Protein AF-A0A6A5S241-F1 (afdb_monomer_lite)

pLDDT: mean 87.01, std 10.31, range [45.12, 97.5]

Foldseek 3Di:
DPDDDLQDDDPVVVVVDPDHDDDDDDPDPVVLVVCQVDFDADPNDTDHHDDDDDFDQQDQEQFQRHGSDYVVPDPDAGAAPPPGDRDHVVPDDDPPDP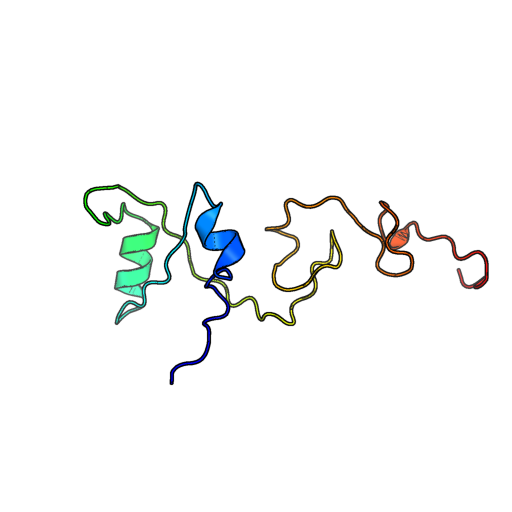DD

Radius of gyration: 18.89 Å; chains: 1; bounding box: 50×27×47 Å

Structure (mmCIF, N/CA/C/O backbone):
data_AF-A0A6A5S241-F1
#
_entry.id   AF-A0A6A5S241-F1
#
loop_
_atom_site.group_PDB
_atom_site.id
_atom_site.type_symbol
_atom_site.label_atom_id
_atom_site.label_alt_id
_atom_site.label_comp_id
_atom_site.label_asym_id
_atom_site.label_entity_id
_atom_site.label_seq_id
_atom_site.pdbx_PDB_ins_code
_atom_site.Cartn_x
_atom_site.Cartn_y
_atom_site.Cartn_z
_atom_site.occupancy
_atom_site.B_iso_or_equiv
_atom_site.auth_seq_id
_atom_site.auth_comp_id
_atom_site.auth_asym_id
_atom_site.auth_atom_id
_atom_site.pdbx_PDB_model_num
ATOM 1 N N . ILE A 1 1 ? -21.142 10.922 -6.334 1.00 45.12 1 ILE A N 1
ATOM 2 C CA . ILE A 1 1 ? -20.452 9.612 -6.407 1.00 45.12 1 ILE A CA 1
ATOM 3 C C . ILE A 1 1 ? -19.084 9.803 -5.775 1.00 45.12 1 ILE A C 1
ATOM 5 O O . ILE A 1 1 ? -18.336 10.646 -6.253 1.00 45.12 1 ILE A O 1
ATOM 9 N N . VAL A 1 2 ? -18.792 9.120 -4.667 1.00 51.47 2 VAL A N 1
ATOM 10 C CA . VAL A 1 2 ? -17.422 9.063 -4.135 1.00 51.47 2 VAL A CA 1
ATOM 11 C C . VAL A 1 2 ? -16.602 8.309 -5.184 1.00 51.47 2 VAL A C 1
ATOM 13 O O . VAL A 1 2 ? -17.008 7.223 -5.588 1.00 51.47 2 VAL A O 1
ATOM 16 N N . GLY A 1 3 ? -15.547 8.927 -5.720 1.00 65.75 3 GLY A N 1
ATOM 17 C CA . GLY A 1 3 ? -14.730 8.328 -6.780 1.00 65.75 3 GLY A CA 1
ATOM 18 C C . GLY A 1 3 ? -14.116 6.986 -6.367 1.00 65.75 3 GLY A C 1
ATOM 19 O O . GLY A 1 3 ? -14.163 6.607 -5.198 1.00 65.75 3 GLY A O 1
ATOM 20 N N . ASN A 1 4 ? -13.516 6.270 -7.323 1.00 69.88 4 ASN A N 1
ATOM 21 C CA . ASN A 1 4 ? -12.811 5.021 -7.030 1.00 69.88 4 ASN A CA 1
ATOM 22 C C . ASN A 1 4 ? -11.688 5.284 -6.013 1.00 69.88 4 ASN A C 1
ATOM 24 O O . ASN A 1 4 ? -10.762 6.039 -6.326 1.00 69.88 4 ASN A O 1
ATOM 28 N N . PRO A 1 5 ? -11.748 4.697 -4.804 1.00 76.69 5 PRO A N 1
ATOM 29 C CA . PRO A 1 5 ? -10.716 4.922 -3.808 1.00 76.69 5 PRO A CA 1
ATOM 30 C C . PRO A 1 5 ? -9.375 4.380 -4.307 1.00 76.69 5 PRO A C 1
ATOM 32 O O . PRO A 1 5 ? -9.320 3.276 -4.840 1.00 76.69 5 PRO A O 1
ATOM 35 N N . PHE A 1 6 ? -8.283 5.122 -4.105 1.00 75.31 6 PHE A N 1
ATOM 36 C CA . PHE A 1 6 ? -6.952 4.737 -4.606 1.00 75.31 6 PHE A CA 1
ATOM 37 C C . PHE A 1 6 ? -6.443 3.399 -4.043 1.00 75.31 6 PHE A C 1
ATOM 39 O O . PHE A 1 6 ? -5.585 2.756 -4.638 1.00 75.31 6 PHE A O 1
ATOM 46 N N . TRP A 1 7 ? -6.973 2.986 -2.893 1.00 76.50 7 TRP A N 1
ATOM 47 C CA . TRP A 1 7 ? -6.661 1.727 -2.223 1.00 76.50 7 TRP A CA 1
ATOM 48 C C . TRP A 1 7 ? -7.483 0.539 -2.741 1.00 76.50 7 TRP A C 1
ATOM 50 O O . TRP A 1 7 ? -7.181 -0.604 -2.402 1.00 76.50 7 TRP A O 1
ATOM 60 N N . LEU A 1 8 ? -8.523 0.779 -3.547 1.00 80.00 8 LEU A N 1
ATOM 61 C CA . LEU A 1 8 ? -9.376 -0.273 -4.083 1.00 80.00 8 LEU A CA 1
ATOM 62 C C . LEU A 1 8 ? -8.820 -0.764 -5.426 1.00 80.00 8 LEU A C 1
ATOM 64 O O . LEU A 1 8 ? -8.708 -0.008 -6.390 1.00 80.00 8 LEU A O 1
ATOM 68 N N . THR A 1 9 ? -8.501 -2.055 -5.510 1.00 80.19 9 THR A N 1
ATOM 69 C CA . THR A 1 9 ? -8.078 -2.701 -6.762 1.00 80.19 9 THR A CA 1
ATOM 70 C C . THR A 1 9 ? -9.199 -2.668 -7.802 1.00 80.19 9 THR A C 1
ATOM 72 O O . THR A 1 9 ? -10.372 -2.671 -7.438 1.00 80.19 9 THR A O 1
ATOM 75 N N . ASN A 1 10 ? -8.871 -2.633 -9.099 1.00 83.69 10 ASN A N 1
ATOM 76 C CA . ASN A 1 10 ? -9.879 -2.652 -10.168 1.00 83.69 10 ASN A CA 1
ATOM 77 C C . ASN A 1 10 ? -10.668 -3.980 -10.198 1.00 83.69 10 ASN A C 1
ATOM 79 O O . ASN A 1 10 ? -10.258 -4.976 -9.603 1.00 83.69 10 ASN A O 1
ATOM 83 N N . GLU A 1 11 ? -11.819 -3.997 -10.873 1.00 87.19 11 GLU A N 1
ATOM 84 C CA . GLU A 1 11 ? -12.730 -5.148 -10.841 1.00 87.19 11 GLU A CA 1
ATOM 85 C C . GLU A 1 11 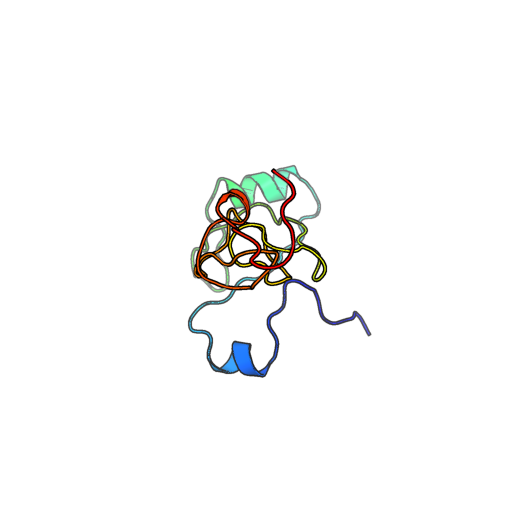? -12.106 -6.443 -11.371 1.00 87.19 11 GLU A C 1
ATOM 87 O O . GLU A 1 11 ? -12.243 -7.487 -10.735 1.00 87.19 11 GLU A O 1
ATOM 92 N N . GLU A 1 12 ? -11.384 -6.373 -12.488 1.00 88.12 12 GLU A N 1
ATOM 93 C CA . GLU A 1 12 ? -10.724 -7.533 -13.092 1.00 88.12 12 GLU A CA 1
ATOM 94 C C . GLU A 1 12 ? -9.741 -8.190 -12.120 1.00 88.12 12 GLU A C 1
ATOM 96 O O . GLU A 1 12 ? -9.797 -9.402 -11.901 1.00 88.12 12 GLU A O 1
ATOM 101 N N . ARG A 1 13 ? -8.902 -7.388 -11.447 1.00 84.56 13 ARG A N 1
ATOM 102 C CA . ARG A 1 13 ? -7.976 -7.893 -10.427 1.00 84.56 13 ARG A CA 1
ATOM 103 C C . ARG A 1 13 ? -8.727 -8.444 -9.217 1.00 84.56 13 ARG A C 1
ATOM 105 O O . ARG A 1 13 ? -8.340 -9.489 -8.699 1.00 84.56 13 ARG A O 1
ATOM 112 N N . ARG A 1 14 ? -9.814 -7.794 -8.779 1.00 86.38 14 ARG A N 1
ATOM 113 C CA . ARG A 1 14 ? -10.630 -8.276 -7.647 1.00 86.38 14 ARG A CA 1
ATOM 114 C C . ARG A 1 14 ? -11.225 -9.661 -7.888 1.00 86.38 14 ARG A C 1
ATOM 116 O O . ARG A 1 14 ? -11.396 -10.400 -6.926 1.00 86.38 14 ARG A O 1
ATOM 123 N N . ARG A 1 15 ? -11.523 -10.025 -9.138 1.00 88.44 15 ARG A N 1
ATOM 124 C CA . ARG A 1 15 ? -12.045 -11.359 -9.488 1.00 88.44 15 ARG A CA 1
ATOM 125 C C . ARG A 1 15 ? -10.998 -12.469 -9.369 1.00 88.44 15 ARG A C 1
ATOM 127 O O . ARG A 1 15 ? -11.375 -13.623 -9.218 1.00 88.44 15 ARG A O 1
ATOM 134 N N . GLN A 1 16 ? -9.713 -12.127 -9.445 1.00 90.00 16 GLN A N 1
ATOM 135 C CA . GLN A 1 16 ? -8.603 -13.087 -9.443 1.00 90.00 16 GLN A CA 1
ATOM 136 C C . GLN A 1 16 ? -7.793 -13.080 -8.137 1.00 90.00 16 GLN A C 1
ATOM 138 O O . GLN A 1 16 ? -6.967 -13.965 -7.925 1.00 90.00 16 GLN A O 1
ATOM 143 N N . GLN A 1 17 ? -7.988 -12.085 -7.266 1.00 85.50 17 GLN A N 1
ATOM 144 C CA . GLN A 1 17 ? -7.217 -11.962 -6.030 1.00 85.50 17 GLN A CA 1
ATOM 145 C C . GLN A 1 17 ? -7.617 -13.036 -5.006 1.00 85.50 17 GLN A C 1
ATOM 147 O O . GLN A 1 17 ? -8.795 -13.266 -4.745 1.00 85.50 17 GLN A O 1
ATOM 152 N N . THR A 1 18 ? -6.620 -13.661 -4.386 1.00 86.62 18 THR A N 1
ATOM 153 C CA . THR A 1 18 ? -6.803 -14.625 -3.287 1.00 86.62 18 THR A CA 1
ATOM 154 C C . THR A 1 18 ? -6.825 -13.952 -1.916 1.00 86.62 18 THR A C 1
ATOM 156 O O . THR A 1 18 ? -7.312 -14.525 -0.946 1.00 86.62 18 THR A O 1
ATOM 159 N N . THR A 1 19 ? -6.309 -12.726 -1.831 1.00 84.06 19 THR A N 1
ATOM 160 C CA . THR A 1 19 ? -6.268 -11.906 -0.621 1.00 84.06 19 THR A CA 1
ATOM 161 C C . THR A 1 19 ? -6.823 -10.515 -0.909 1.00 84.06 19 THR A C 1
ATOM 163 O O . THR A 1 19 ? -6.851 -10.057 -2.052 1.00 84.06 19 THR A O 1
ATOM 166 N N . GLY A 1 20 ? -7.299 -9.840 0.136 1.00 83.81 20 GLY A N 1
ATOM 167 C CA . GLY A 1 20 ? -7.840 -8.490 0.047 1.00 83.81 20 GLY A CA 1
ATOM 168 C C . GLY A 1 20 ? -7.429 -7.644 1.244 1.00 83.81 20 GLY A C 1
ATOM 169 O O . GLY A 1 20 ? -6.990 -8.153 2.275 1.00 83.81 20 GLY A O 1
ATOM 170 N N . SER A 1 21 ? -7.571 -6.333 1.101 1.00 85.81 21 SER A N 1
ATOM 171 C CA . SER A 1 21 ? -7.349 -5.368 2.174 1.00 85.81 21 SER A CA 1
ATOM 172 C C . SER A 1 21 ? -8.501 -4.374 2.201 1.00 85.81 21 SER A C 1
ATOM 174 O O . SER A 1 21 ? -9.119 -4.102 1.171 1.00 85.81 21 SER A O 1
ATOM 176 N N . VAL A 1 22 ? -8.798 -3.847 3.385 1.00 87.44 22 VAL A N 1
ATOM 177 C CA . VAL A 1 22 ? -9.840 -2.840 3.597 1.00 87.44 22 VAL A CA 1
ATOM 178 C C . VAL A 1 22 ? -9.267 -1.675 4.386 1.00 87.44 22 VAL A C 1
ATOM 180 O O . VAL A 1 22 ? -8.378 -1.855 5.218 1.00 87.44 22 VAL A O 1
ATOM 183 N N . CYS A 1 23 ? -9.791 -0.482 4.135 1.00 88.88 23 CYS A N 1
ATOM 184 C CA . CYS A 1 23 ? -9.420 0.722 4.862 1.00 88.88 23 CYS A CA 1
ATOM 185 C C . CYS A 1 23 ? -10.508 1.041 5.884 1.00 88.88 23 CYS A C 1
ATOM 187 O O . CYS A 1 23 ? -11.670 1.211 5.520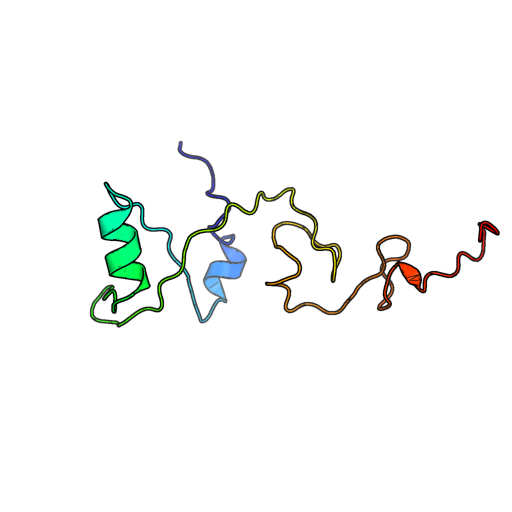 1.00 88.88 23 CYS A O 1
ATOM 189 N N . ILE A 1 24 ? -10.124 1.110 7.158 1.00 90.88 24 ILE A N 1
ATOM 190 C CA . ILE A 1 24 ? -11.030 1.399 8.271 1.00 90.88 24 ILE A CA 1
ATOM 191 C C . ILE A 1 24 ? -10.602 2.727 8.882 1.00 90.88 24 ILE A C 1
ATOM 193 O O . ILE A 1 24 ? -9.464 2.876 9.324 1.00 90.88 24 ILE A O 1
ATOM 197 N N . ALA A 1 25 ? -11.518 3.689 8.886 1.00 92.56 25 ALA A N 1
ATOM 198 C CA . ALA A 1 25 ? -11.337 4.945 9.592 1.00 92.56 25 ALA A CA 1
ATOM 199 C C . ALA A 1 25 ? -11.854 4.791 11.027 1.00 92.56 25 ALA A C 1
ATOM 201 O O . ALA A 1 25 ? -12.972 4.323 11.239 1.00 92.56 25 ALA A O 1
ATOM 202 N N . PHE A 1 26 ? -11.038 5.194 11.996 1.00 94.44 26 PHE A N 1
ATOM 203 C CA . PHE A 1 26 ? -11.421 5.284 13.404 1.00 94.44 26 PHE A CA 1
ATOM 204 C C . PHE A 1 26 ? -11.711 6.742 13.760 1.00 94.44 26 PHE A C 1
ATOM 206 O O . PHE A 1 26 ? -11.179 7.649 13.118 1.00 94.44 26 PHE A O 1
ATOM 213 N N . ALA A 1 27 ? -12.544 6.973 14.778 1.00 96.44 27 ALA A N 1
ATOM 214 C CA . ALA A 1 27 ? -12.882 8.327 15.207 1.00 96.44 27 ALA A CA 1
ATOM 215 C C . ALA A 1 27 ? -11.683 9.022 15.870 1.00 96.44 27 ALA A C 1
ATOM 217 O O . ALA A 1 27 ? -11.541 10.241 15.776 1.00 96.44 27 ALA A O 1
ATOM 218 N N . THR A 1 28 ? -10.805 8.247 16.514 1.00 97.50 28 THR A N 1
ATOM 219 C CA . THR A 1 28 ? -9.613 8.759 17.198 1.00 97.50 28 THR A CA 1
ATOM 220 C C . THR A 1 28 ? -8.347 7.990 16.822 1.00 97.50 28 THR A C 1
ATOM 222 O O . THR A 1 28 ? -8.381 6.806 16.478 1.00 97.50 28 THR A O 1
ATOM 225 N N . GLU A 1 29 ? -7.191 8.648 16.948 1.00 95.56 29 GLU A N 1
ATOM 226 C CA . GLU A 1 29 ? -5.893 7.987 16.770 1.00 95.56 29 GLU A CA 1
ATOM 227 C C . GLU A 1 29 ? -5.684 6.867 17.799 1.00 95.56 29 GLU A C 1
ATOM 229 O O . GLU A 1 29 ? -5.154 5.812 17.467 1.00 95.56 29 GLU A O 1
ATOM 234 N N . GLN A 1 30 ? -6.157 7.051 19.032 1.00 96.94 30 GLN A N 1
ATOM 235 C CA . GLN A 1 30 ? -6.026 6.067 20.110 1.00 96.94 30 GLN A CA 1
ATOM 236 C C . GLN A 1 30 ? -6.736 4.748 19.772 1.00 96.94 30 GLN A C 1
ATOM 238 O O . GLN A 1 30 ? -6.185 3.669 20.000 1.00 96.94 30 GLN A O 1
ATOM 243 N N . GLU A 1 31 ? -7.928 4.811 19.174 1.00 95.94 31 GLU A N 1
ATOM 244 C CA . GLU A 1 31 ? -8.640 3.624 18.690 1.00 95.94 31 GLU A CA 1
ATOM 245 C C . GLU A 1 31 ? -7.893 2.928 17.551 1.00 95.94 31 GLU A C 1
ATOM 247 O O . GLU A 1 31 ? -7.775 1.699 17.565 1.00 95.94 31 GLU A O 1
ATOM 252 N N . ALA A 1 32 ? -7.344 3.699 16.607 1.00 95.19 32 ALA A N 1
ATOM 253 C CA . ALA A 1 32 ? -6.538 3.156 15.519 1.00 95.19 32 ALA A CA 1
ATOM 254 C C . ALA A 1 32 ? -5.282 2.449 16.054 1.00 95.19 32 ALA A C 1
ATOM 256 O O . ALA A 1 32 ? -5.005 1.315 15.667 1.00 95.19 32 ALA A O 1
ATOM 257 N N . GLN A 1 33 ? -4.562 3.065 16.996 1.00 95.69 33 GLN A N 1
ATOM 258 C CA . GLN A 1 33 ? -3.387 2.459 17.632 1.00 95.69 33 GLN A CA 1
ATOM 259 C C . GLN A 1 33 ? -3.754 1.184 18.394 1.00 95.69 33 GLN A C 1
ATOM 261 O O . GLN A 1 33 ? -3.051 0.178 18.295 1.00 95.69 33 GLN A O 1
ATOM 266 N N . ARG A 1 34 ? -4.898 1.169 19.092 1.00 95.62 34 ARG A N 1
ATOM 267 C CA . ARG A 1 34 ? -5.398 -0.045 19.749 1.00 95.62 34 ARG A CA 1
ATOM 268 C C . ARG A 1 34 ? -5.652 -1.164 18.739 1.00 95.62 34 ARG A C 1
ATOM 270 O O . ARG A 1 34 ? -5.330 -2.308 19.046 1.00 95.62 34 ARG A O 1
ATOM 277 N N . ALA A 1 35 ? -6.198 -0.854 17.564 1.00 95.19 35 ALA A N 1
ATOM 278 C CA . ALA A 1 35 ? -6.417 -1.836 16.503 1.00 95.19 35 ALA A CA 1
ATOM 279 C C . ALA A 1 35 ? -5.112 -2.309 15.838 1.00 95.19 35 ALA A C 1
ATOM 281 O O . ALA A 1 35 ? -5.040 -3.466 15.446 1.00 95.19 35 ALA A O 1
ATOM 282 N N . ILE A 1 36 ? -4.093 -1.448 15.731 1.00 94.62 36 ILE A N 1
ATOM 283 C CA . ILE A 1 36 ? -2.766 -1.798 15.189 1.00 94.62 36 ILE A CA 1
ATOM 284 C C . ILE A 1 36 ? -1.985 -2.693 16.163 1.00 94.62 36 ILE A C 1
ATOM 286 O O . ILE A 1 36 ? -1.357 -3.659 15.740 1.00 94.62 36 ILE A O 1
ATOM 290 N N . HIS A 1 37 ? -2.008 -2.381 17.462 1.00 94.50 37 HIS A N 1
ATOM 291 C CA . HIS A 1 37 ? -1.251 -3.128 18.476 1.00 94.50 37 HIS A CA 1
ATOM 292 C C . HIS A 1 37 ? -1.923 -4.441 18.894 1.00 94.50 37 HIS A C 1
ATOM 294 O O . HIS A 1 37 ? -1.239 -5.376 19.308 1.00 94.50 37 HIS A O 1
ATOM 300 N N . ASN A 1 38 ? -3.252 -4.515 18.811 1.00 91.62 38 ASN A N 1
ATOM 301 C CA . ASN A 1 38 ? -4.015 -5.712 19.161 1.00 91.62 38 ASN A CA 1
ATOM 302 C C . ASN A 1 38 ? -4.542 -6.425 17.909 1.00 91.62 38 ASN A C 1
ATOM 304 O O . ASN A 1 38 ? -4.288 -6.034 16.776 1.00 91.62 38 ASN A O 1
ATOM 308 N N . LYS A 1 39 ? -5.311 -7.497 18.114 1.00 88.38 39 LYS A N 1
ATOM 309 C CA . LYS A 1 39 ? -6.024 -8.174 17.030 1.00 88.38 39 LYS A CA 1
ATOM 310 C C . LYS A 1 39 ? -7.317 -7.430 16.715 1.00 88.38 39 LYS A C 1
ATOM 312 O O . LYS A 1 39 ? -8.146 -7.234 17.603 1.00 88.38 39 LYS A O 1
ATOM 317 N N . LEU A 1 40 ? -7.519 -7.094 15.445 1.00 94.44 40 LEU A N 1
ATOM 318 C CA . LEU A 1 40 ? -8.833 -6.739 14.924 1.00 94.44 40 LEU 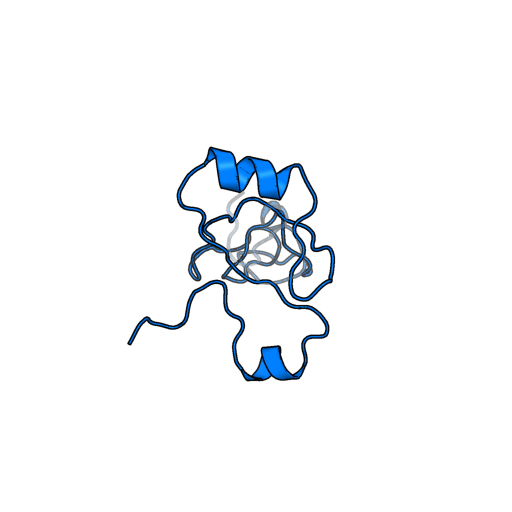A CA 1
ATOM 319 C C . LEU A 1 40 ? -9.482 -7.992 14.335 1.00 94.44 40 LEU A C 1
ATOM 321 O O . LEU A 1 40 ? -8.827 -8.760 13.628 1.00 94.44 40 LEU A O 1
ATOM 325 N N . TYR A 1 41 ? -10.765 -8.194 14.626 1.00 93.75 41 TYR A N 1
ATOM 326 C CA . TYR A 1 41 ? -11.553 -9.271 14.041 1.00 93.75 41 TYR A CA 1
ATOM 327 C C . TYR A 1 41 ? -12.550 -8.686 13.052 1.00 93.75 41 TYR A C 1
ATOM 329 O O . TYR A 1 41 ? -13.362 -7.836 13.413 1.00 93.75 41 TYR A O 1
ATOM 337 N N . LEU A 1 42 ? -12.499 -9.161 11.813 1.00 92.00 42 LEU A N 1
ATOM 338 C CA . LEU A 1 42 ? -13.473 -8.839 10.777 1.00 92.00 42 LEU A CA 1
ATOM 339 C C . LEU A 1 42 ? -14.154 -10.137 10.369 1.00 92.00 42 LEU A C 1
ATOM 341 O O . LEU A 1 42 ? -13.480 -11.085 9.974 1.00 92.00 42 LEU A O 1
ATOM 345 N N . LEU A 1 43 ? -15.482 -10.195 10.499 1.00 91.69 43 LEU A N 1
ATOM 346 C CA . LEU A 1 43 ? -16.272 -11.391 10.172 1.00 91.69 43 LEU A CA 1
ATOM 347 C C . LEU A 1 43 ? -15.762 -12.662 10.890 1.00 91.69 43 LEU A C 1
ATOM 349 O O . LEU A 1 43 ? -15.730 -13.744 10.317 1.00 91.69 43 LEU A O 1
ATOM 353 N N . GLY A 1 44 ? -15.307 -12.518 12.141 1.00 93.62 44 GLY A N 1
ATOM 354 C CA . GLY A 1 44 ? -14.747 -13.616 12.941 1.00 93.62 44 GLY A CA 1
ATOM 355 C C . GLY A 1 44 ? -13.297 -13.996 12.611 1.00 93.62 44 GLY A C 1
ATOM 356 O O . GLY A 1 44 ? -12.721 -14.833 13.300 1.00 93.62 44 GLY A O 1
ATOM 357 N N . ILE A 1 45 ? -12.672 -13.363 11.617 1.00 91.81 45 ILE A N 1
ATOM 358 C CA . ILE A 1 45 ? -11.289 -13.629 11.210 1.00 91.81 45 ILE A CA 1
ATOM 359 C C . ILE A 1 45 ? -10.369 -12.586 11.843 1.00 91.81 45 ILE A C 1
ATOM 361 O O . ILE A 1 45 ? -10.587 -11.384 11.687 1.00 91.81 45 ILE A O 1
ATOM 365 N N . SER A 1 46 ? -9.321 -13.035 12.539 1.00 93.75 46 SER A N 1
ATOM 366 C CA . SER A 1 46 ? -8.264 -12.135 13.006 1.00 93.75 46 SER A CA 1
ATOM 367 C C . SER A 1 46 ? -7.475 -11.631 11.802 1.00 93.75 46 SER A C 1
ATOM 369 O O . SER A 1 46 ? -6.885 -12.423 11.068 1.00 93.75 46 SER A O 1
ATOM 371 N N . VAL A 1 47 ? -7.443 -10.315 11.617 1.00 93.44 47 VAL A N 1
ATOM 372 C CA . VAL A 1 47 ? -6.716 -9.674 10.519 1.00 93.44 47 VAL A CA 1
ATOM 373 C C . VAL A 1 47 ? -5.489 -8.937 11.036 1.00 93.44 47 VAL A C 1
ATOM 375 O O . VAL A 1 47 ? -5.470 -8.431 12.160 1.00 93.44 47 VAL A O 1
ATOM 378 N N . ARG A 1 48 ? -4.454 -8.865 10.196 1.00 92.44 48 ARG A N 1
ATOM 379 C CA . ARG A 1 48 ? -3.313 -7.978 10.422 1.00 92.44 48 ARG A CA 1
ATOM 380 C C . ARG A 1 48 ? -3.752 -6.542 10.150 1.00 92.44 48 ARG A C 1
ATOM 382 O O . ARG A 1 48 ? -4.322 -6.263 9.097 1.00 92.44 48 ARG A O 1
ATOM 389 N N . VAL A 1 49 ? -3.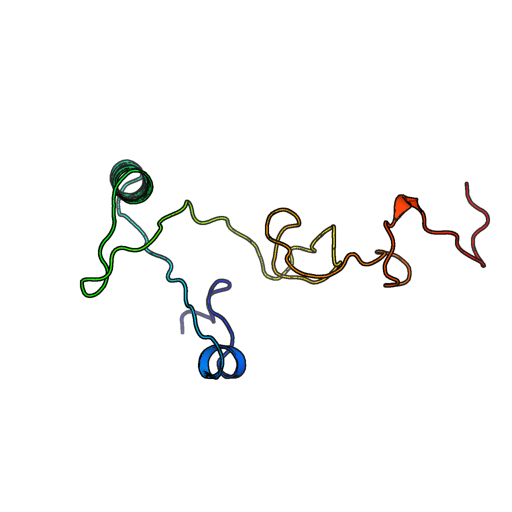441 -5.648 11.079 1.00 94.06 49 VAL A N 1
ATOM 390 C CA . VAL A 1 49 ? -3.715 -4.216 10.956 1.00 94.06 49 VAL A CA 1
ATOM 391 C C . VAL A 1 49 ? -2.395 -3.468 10.869 1.00 94.06 49 VAL A C 1
ATOM 393 O O . VAL A 1 49 ? -1.434 -3.788 11.563 1.00 94.06 49 VAL A O 1
ATOM 396 N N . GLU A 1 50 ? -2.347 -2.467 10.004 1.00 91.81 50 GLU A N 1
ATOM 397 C CA . GLU A 1 50 ? -1.214 -1.560 9.877 1.00 91.81 50 GLU A CA 1
ATOM 398 C C . GLU A 1 50 ? -1.711 -0.142 9.609 1.00 91.81 50 GLU A C 1
ATOM 400 O O . GLU A 1 50 ? -2.850 0.065 9.180 1.00 91.81 50 GLU A O 1
ATOM 405 N N . LYS A 1 51 ? -0.853 0.846 9.874 1.00 91.88 51 LYS A N 1
ATOM 406 C CA . LYS A 1 51 ? -1.152 2.239 9.551 1.00 91.88 51 LYS A CA 1
ATOM 407 C C . LYS A 1 51 ? -1.367 2.364 8.045 1.00 91.88 51 LYS A C 1
ATOM 409 O O . LYS A 1 51 ? -0.572 1.872 7.249 1.00 91.88 51 LYS A O 1
ATOM 414 N N . MET A 1 52 ? -2.432 3.053 7.651 1.00 87.50 52 MET A N 1
ATOM 415 C CA . MET A 1 52 ? -2.656 3.344 6.245 1.00 87.50 52 MET A CA 1
ATOM 416 C C . MET A 1 52 ? -1.671 4.411 5.773 1.00 87.50 52 MET A C 1
ATOM 418 O O . MET A 1 52 ? -1.636 5.522 6.301 1.00 87.50 52 MET A O 1
ATOM 422 N N . HIS A 1 53 ? -0.892 4.075 4.752 1.00 82.31 53 HIS A N 1
ATOM 423 C CA . HIS A 1 53 ? -0.011 5.022 4.088 1.00 82.31 53 HIS A CA 1
ATOM 424 C C . HIS A 1 53 ? -0.735 5.590 2.873 1.00 82.31 53 HIS A C 1
ATOM 426 O O . HIS A 1 53 ? -1.265 4.846 2.047 1.00 82.31 53 HIS A O 1
ATOM 432 N N . SER A 1 54 ? -0.769 6.917 2.762 1.00 78.19 54 SER A N 1
ATOM 433 C CA . SER A 1 54 ? -1.246 7.552 1.540 1.00 78.19 54 SER A CA 1
ATOM 434 C C . SER A 1 54 ? -0.226 7.275 0.443 1.00 78.19 54 SER A C 1
ATOM 436 O O . SER A 1 54 ? 0.910 7.740 0.510 1.00 78.19 54 SER A O 1
ATOM 438 N N . THR A 1 55 ? -0.610 6.474 -0.546 1.00 80.56 55 THR A N 1
ATOM 439 C CA . THR A 1 55 ? 0.188 6.260 -1.751 1.00 80.56 55 THR A CA 1
ATOM 440 C C . THR A 1 55 ? -0.659 6.672 -2.942 1.00 80.56 55 THR A C 1
ATOM 442 O O . THR A 1 55 ? -1.449 5.870 -3.443 1.00 80.56 55 THR A O 1
ATOM 445 N N . PRO A 1 56 ? -0.569 7.950 -3.352 1.00 80.94 56 PRO A N 1
ATOM 446 C CA . PRO A 1 56 ? -1.244 8.430 -4.543 1.00 80.94 56 PRO A CA 1
ATOM 447 C C . PRO A 1 56 ? -0.988 7.519 -5.745 1.00 80.94 56 PRO A C 1
ATOM 449 O O . PRO A 1 56 ? 0.105 6.979 -5.917 1.00 80.94 56 PRO A O 1
ATOM 452 N N . ALA A 1 57 ? -1.968 7.421 -6.643 1.00 80.06 57 ALA A N 1
ATOM 453 C CA . ALA A 1 57 ? -1.785 6.717 -7.912 1.00 80.06 57 ALA A CA 1
ATOM 454 C C . ALA A 1 57 ? -0.636 7.309 -8.755 1.00 80.06 57 ALA A C 1
ATOM 456 O O . ALA A 1 57 ? -0.108 6.627 -9.620 1.00 80.06 57 ALA A O 1
ATOM 457 N N . SER A 1 58 ? -0.223 8.552 -8.485 1.00 86.94 58 SER A N 1
ATOM 458 C CA . SER A 1 58 ? 0.923 9.219 -9.112 1.00 86.94 58 SER A CA 1
ATOM 459 C C . SER A 1 58 ? 2.283 8.874 -8.491 1.00 86.94 58 SER A C 1
ATOM 461 O O . SER A 1 58 ? 3.310 9.267 -9.041 1.00 86.94 58 SER A O 1
ATOM 463 N N . THR A 1 59 ? 2.338 8.150 -7.368 1.00 89.25 59 THR A N 1
ATOM 464 C CA . THR A 1 59 ? 3.612 7.754 -6.751 1.00 89.25 59 THR A CA 1
ATOM 465 C C . THR A 1 59 ? 4.348 6.762 -7.646 1.00 89.25 59 THR A C 1
ATOM 467 O O . THR A 1 59 ? 3.845 5.668 -7.889 1.00 89.25 59 THR A O 1
ATOM 470 N N . GLN A 1 60 ? 5.545 7.129 -8.111 1.00 92.06 60 GLN A N 1
ATOM 471 C CA . GLN A 1 60 ? 6.421 6.258 -8.896 1.00 92.06 60 GLN A CA 1
ATOM 472 C C . GLN A 1 60 ? 7.358 5.455 -7.983 1.00 92.06 60 GLN A C 1
ATOM 474 O O . GLN A 1 60 ? 8.144 6.025 -7.220 1.00 92.06 60 GLN A O 1
ATOM 479 N N . CYS A 1 61 ? 7.311 4.129 -8.094 1.00 92.75 61 CYS A N 1
ATOM 480 C CA . CYS A 1 61 ? 8.195 3.221 -7.370 1.00 92.75 61 CYS A CA 1
ATOM 481 C C . CYS A 1 61 ? 9.643 3.346 -7.869 1.00 92.75 61 CYS A C 1
ATOM 483 O O . CYS A 1 61 ? 9.892 3.189 -9.060 1.00 92.75 61 CYS A O 1
ATOM 485 N N . GLN A 1 62 ? 10.609 3.569 -6.972 1.00 92.12 62 GLN A N 1
ATOM 486 C CA . GLN A 1 62 ? 12.023 3.725 -7.352 1.00 92.12 62 GLN A CA 1
ATOM 487 C C . GLN A 1 62 ? 12.725 2.400 -7.696 1.00 92.12 62 GLN A C 1
ATOM 489 O O . GLN A 1 62 ? 13.756 2.432 -8.362 1.00 92.12 62 GLN A O 1
ATOM 494 N N . ASN A 1 63 ? 12.143 1.251 -7.329 1.00 94.81 63 ASN A N 1
ATOM 495 C CA . ASN A 1 63 ? 12.650 -0.068 -7.715 1.00 94.81 63 ASN A CA 1
ATOM 496 C C . ASN A 1 63 ? 12.165 -0.477 -9.119 1.00 94.81 63 ASN A C 1
ATOM 498 O O . ASN A 1 63 ? 12.974 -0.685 -10.016 1.00 94.81 63 ASN A O 1
ATOM 502 N N . CYS A 1 64 ? 10.847 -0.562 -9.343 1.00 95.25 64 CYS A N 1
ATOM 503 C CA . CYS A 1 64 ? 10.292 -1.087 -10.602 1.00 95.25 64 CYS A CA 1
ATOM 504 C C . CYS A 1 64 ? 9.752 -0.025 -11.574 1.00 95.25 64 CYS A C 1
ATOM 506 O O . CYS A 1 64 ? 9.219 -0.376 -12.625 1.00 95.25 64 CYS A O 1
ATOM 508 N N . GLN A 1 65 ? 9.822 1.262 -11.220 1.00 94.44 65 GLN A N 1
ATOM 509 C CA . GLN A 1 65 ? 9.365 2.415 -12.019 1.00 94.44 65 GLN A CA 1
ATOM 510 C C . GLN A 1 65 ? 7.864 2.469 -12.352 1.00 94.44 65 GLN A C 1
ATOM 512 O O . GLN A 1 65 ? 7.417 3.429 -12.982 1.00 94.44 65 GLN A O 1
ATOM 517 N N . ARG A 1 66 ? 7.064 1.490 -11.906 1.00 92.00 66 ARG A N 1
ATOM 518 C CA . ARG A 1 66 ? 5.596 1.504 -12.009 1.00 92.00 66 ARG A CA 1
ATOM 519 C C . ARG A 1 66 ? 4.979 2.442 -10.971 1.00 92.00 66 ARG A C 1
ATOM 521 O O . ARG A 1 66 ? 5.593 2.772 -9.958 1.00 92.00 66 ARG A O 1
ATOM 528 N N . PHE A 1 67 ? 3.735 2.836 -11.214 1.00 89.94 67 PHE A N 1
ATOM 529 C CA . PHE A 1 67 ? 3.000 3.764 -10.364 1.00 89.94 67 PHE A CA 1
ATOM 530 C C . PHE A 1 67 ? 2.143 3.067 -9.292 1.00 89.94 67 PHE A C 1
ATOM 532 O O . PHE A 1 67 ? 1.848 1.871 -9.385 1.00 89.94 67 PHE A O 1
ATOM 539 N N . GLY A 1 68 ? 1.736 3.829 -8.275 1.00 86.19 68 GLY A N 1
ATOM 540 C CA . GLY A 1 68 ? 0.752 3.428 -7.264 1.00 86.19 68 GLY A CA 1
ATOM 541 C C . GLY A 1 68 ? 1.302 2.620 -6.086 1.00 86.19 68 GLY A C 1
ATOM 542 O O . GLY A 1 68 ? 0.519 2.028 -5.350 1.00 86.19 68 GLY A O 1
ATOM 543 N N . HIS A 1 69 ? 2.624 2.563 -5.901 1.00 87.56 69 HIS A N 1
ATOM 544 C CA . HIS A 1 69 ? 3.245 1.951 -4.722 1.00 87.56 69 HIS A CA 1
ATOM 545 C C . HIS A 1 69 ? 4.634 2.542 -4.436 1.00 87.56 69 HIS A C 1
ATOM 547 O O . HIS A 1 69 ? 5.265 3.136 -5.312 1.00 87.56 69 HIS A O 1
ATOM 553 N N . THR A 1 70 ? 5.109 2.370 -3.203 1.00 89.81 70 THR A N 1
ATOM 554 C CA . THR A 1 70 ? 6.468 2.730 -2.779 1.00 89.81 70 THR A CA 1
ATOM 555 C C . THR A 1 70 ? 7.448 1.581 -3.020 1.00 89.81 70 THR A C 1
ATOM 557 O O . THR A 1 70 ? 7.050 0.426 -3.170 1.00 89.81 70 THR A O 1
ATOM 560 N N . GLU A 1 71 ? 8.746 1.890 -3.031 1.00 90.62 71 GLU A N 1
ATOM 561 C CA . GLU A 1 71 ? 9.815 0.890 -3.142 1.00 90.62 71 GLU A CA 1
ATOM 562 C C . GLU A 1 71 ? 9.774 -0.147 -2.010 1.00 90.62 71 GLU A C 1
ATOM 564 O O . GLU A 1 71 ? 9.858 -1.340 -2.283 1.00 90.62 71 GLU A O 1
ATOM 569 N N . GLU A 1 72 ? 9.527 0.288 -0.771 1.00 87.62 72 GLU A N 1
ATOM 570 C CA . GLU A 1 72 ? 9.421 -0.578 0.417 1.00 87.62 72 GLU A CA 1
ATOM 571 C C . GLU A 1 72 ? 8.360 -1.683 0.283 1.00 87.62 72 GLU A C 1
ATOM 573 O O . GLU A 1 72 ? 8.460 -2.730 0.918 1.00 87.62 72 GLU A O 1
ATOM 578 N N . ARG A 1 73 ? 7.325 -1.448 -0.533 1.00 84.06 73 ARG A N 1
ATOM 579 C CA . ARG A 1 73 ? 6.208 -2.378 -0.770 1.00 84.06 73 ARG A CA 1
ATOM 580 C C . ARG A 1 73 ? 6.251 -2.996 -2.171 1.00 84.06 73 ARG A C 1
ATOM 582 O O . ARG A 1 73 ? 5.260 -3.568 -2.625 1.00 84.06 73 ARG A O 1
ATOM 589 N N . CYS A 1 74 ? 7.364 -2.850 -2.886 1.00 90.75 74 CYS A N 1
ATOM 590 C CA . CYS A 1 74 ? 7.513 -3.365 -4.238 1.00 90.75 74 CYS A CA 1
ATOM 591 C C . CYS A 1 74 ? 7.864 -4.857 -4.228 1.00 90.75 74 CYS A C 1
ATOM 593 O O . CYS A 1 74 ? 8.888 -5.257 -3.687 1.00 90.75 74 CYS A O 1
ATOM 595 N N . SER A 1 75 ? 7.052 -5.669 -4.905 1.00 90.06 75 SER A N 1
ATOM 596 C CA . SER A 1 75 ? 7.332 -7.088 -5.167 1.00 90.06 75 SER A CA 1
ATOM 597 C C . SER A 1 75 ? 7.740 -7.365 -6.620 1.00 90.06 75 SER A C 1
ATOM 599 O O . SER A 1 75 ? 7.836 -8.520 -7.027 1.00 90.06 75 SER A O 1
ATOM 601 N N . ASN A 1 76 ? 7.898 -6.319 -7.435 1.00 92.38 76 ASN A N 1
ATOM 602 C CA . ASN A 1 76 ? 8.268 -6.442 -8.843 1.00 92.38 76 ASN A CA 1
ATOM 603 C C . ASN A 1 76 ? 9.795 -6.477 -9.005 1.00 92.38 76 ASN A C 1
ATOM 605 O O . ASN A 1 76 ? 10.536 -5.993 -8.146 1.00 92.38 76 ASN A O 1
ATOM 609 N N . SER A 1 77 ? 10.255 -6.988 -10.148 1.00 93.44 77 SER A N 1
ATOM 610 C CA . SER A 1 77 ? 11.656 -6.880 -10.551 1.00 93.44 77 SER A CA 1
ATOM 611 C C . SER A 1 77 ? 12.079 -5.417 -10.693 1.00 93.44 77 SER A C 1
ATOM 613 O O . SER A 1 77 ? 11.280 -4.550 -11.064 1.00 93.44 77 SER A O 1
ATOM 615 N N . MET A 1 78 ? 13.354 -5.163 -10.413 1.00 95.00 78 MET A N 1
ATOM 616 C CA . MET A 1 78 ? 13.972 -3.860 -10.621 1.00 95.00 78 MET A CA 1
ATOM 617 C C . MET A 1 78 ? 13.897 -3.447 -12.092 1.00 95.00 78 MET A C 1
ATOM 619 O O . MET A 1 78 ? 13.987 -4.299 -12.975 1.00 95.00 78 MET A O 1
ATOM 623 N N . ALA A 1 79 ? 13.749 -2.149 -12.341 1.00 96.12 79 ALA A N 1
ATOM 624 C CA . ALA A 1 79 ? 13.779 -1.567 -13.674 1.00 96.12 79 ALA A CA 1
ATOM 625 C C . ALA A 1 79 ? 14.510 -0.219 -13.665 1.00 96.12 79 ALA A C 1
ATOM 627 O O . ALA A 1 79 ? 14.341 0.606 -12.759 1.00 96.12 79 ALA A O 1
ATOM 628 N N . CYS A 1 80 ? 15.293 0.025 -14.710 1.00 93.75 80 CYS A N 1
ATOM 629 C CA . CYS A 1 80 ? 15.978 1.288 -14.918 1.00 93.75 80 CYS A CA 1
ATOM 630 C C . CYS A 1 80 ? 14.975 2.396 -15.261 1.00 93.75 80 CYS A C 1
ATOM 632 O O . CYS A 1 80 ? 14.146 2.240 -16.156 1.00 93.75 80 CYS A O 1
ATOM 634 N N . LYS A 1 81 ? 15.100 3.564 -14.624 1.00 93.00 81 LYS A N 1
ATOM 635 C CA . LYS A 1 81 ? 14.258 4.736 -14.925 1.00 93.00 81 LYS A CA 1
ATOM 636 C C . LYS A 1 81 ? 14.453 5.284 -16.347 1.00 93.00 81 LYS A C 1
ATOM 638 O O . LYS A 1 81 ? 13.588 5.997 -16.842 1.00 93.00 81 LYS A O 1
ATOM 643 N N . ILE A 1 82 ? 15.583 4.974 -16.983 1.00 91.50 82 ILE A N 1
ATOM 644 C CA . ILE A 1 82 ? 15.969 5.524 -18.288 1.00 91.50 82 ILE A CA 1
ATOM 645 C C . ILE A 1 82 ? 15.581 4.577 -19.429 1.00 91.50 82 ILE A C 1
ATOM 647 O O . ILE A 1 82 ? 14.971 5.018 -20.396 1.00 91.50 82 ILE A O 1
ATOM 651 N N . CYS A 1 83 ? 15.908 3.284 -19.321 1.00 92.75 83 CYS A N 1
ATOM 652 C CA . CYS A 1 83 ? 15.692 2.309 -20.400 1.00 92.75 83 CYS A CA 1
ATOM 653 C C . CYS A 1 83 ? 14.730 1.162 -20.059 1.00 92.75 83 CYS A C 1
ATOM 655 O O . CYS A 1 83 ? 14.525 0.301 -20.903 1.00 92.75 83 CYS A O 1
ATOM 657 N N . ALA A 1 84 ? 14.157 1.124 -18.851 1.00 91.50 84 ALA A N 1
ATOM 658 C CA . ALA A 1 84 ? 13.269 0.059 -18.360 1.00 91.50 84 ALA A CA 1
ATOM 659 C C . ALA A 1 84 ? 13.882 -1.357 -18.249 1.00 91.50 84 ALA A C 1
ATOM 661 O O . ALA A 1 84 ? 13.199 -2.275 -17.800 1.00 91.50 84 ALA A O 1
ATOM 662 N N . GLU A 1 85 ? 15.166 -1.526 -18.569 1.00 93.06 85 GLU A N 1
ATOM 663 C CA . GLU A 1 85 ? 15.900 -2.790 -18.421 1.00 93.06 85 GLU A CA 1
ATOM 664 C C . GLU A 1 85 ? 16.130 -3.178 -16.946 1.00 93.06 85 GLU A C 1
ATOM 666 O O . GLU A 1 85 ? 16.128 -2.297 -16.075 1.00 93.06 85 GLU A O 1
ATOM 671 N N . PRO A 1 86 ? 16.356 -4.473 -16.632 1.00 94.50 86 PRO A N 1
ATOM 672 C CA . PRO A 1 86 ? 16.413 -4.987 -15.264 1.00 94.50 86 PRO A CA 1
ATOM 673 C C . PRO A 1 86 ? 17.753 -4.693 -14.574 1.00 94.50 86 PRO A C 1
ATOM 675 O O . PRO A 1 86 ? 18.513 -5.595 -14.221 1.00 94.50 86 PRO A O 1
ATOM 678 N N . HIS A 1 87 ? 18.054 -3.412 -14.372 1.00 91.56 87 HIS A N 1
ATOM 679 C CA . HIS A 1 87 ? 19.224 -2.954 -13.632 1.00 91.56 87 HIS A CA 1
ATOM 680 C C . HIS A 1 87 ? 18.940 -1.649 -12.866 1.00 91.56 87 HIS A C 1
ATOM 682 O O . HIS A 1 87 ? 18.043 -0.885 -13.241 1.00 91.56 87 HIS A O 1
ATOM 688 N N . PRO A 1 88 ? 19.727 -1.335 -11.820 1.00 90.94 88 PRO A N 1
ATOM 689 C CA . PRO A 1 88 ? 19.623 -0.062 -11.126 1.00 90.94 88 PRO A CA 1
ATOM 690 C C . PRO A 1 88 ? 19.909 1.117 -12.057 1.00 90.94 88 PRO A C 1
ATOM 692 O O . PRO A 1 88 ? 20.820 1.062 -12.887 1.00 90.94 88 PRO A O 1
ATOM 695 N N . THR A 1 89 ? 19.189 2.225 -11.875 1.00 91.00 89 THR A N 1
ATOM 696 C CA . THR A 1 89 ? 19.378 3.440 -12.686 1.00 91.00 89 THR A CA 1
ATOM 697 C C . THR A 1 89 ? 20.807 3.985 -12.609 1.00 91.00 89 THR A C 1
ATOM 699 O O . THR A 1 89 ? 21.322 4.452 -13.617 1.00 91.00 89 THR A O 1
ATOM 702 N N . TYR A 1 90 ? 21.491 3.857 -11.466 1.00 88.94 90 TYR A N 1
ATOM 703 C CA . TYR A 1 90 ? 22.879 4.317 -11.315 1.00 88.94 90 TYR A CA 1
ATOM 704 C C . TYR A 1 90 ? 23.906 3.477 -12.100 1.00 88.94 90 TYR A C 1
ATOM 706 O O . TYR A 1 90 ? 25.030 3.925 -12.295 1.00 88.94 90 TYR A O 1
ATOM 714 N N . LEU A 1 91 ? 23.541 2.270 -12.558 1.00 90.69 91 LEU A N 1
ATOM 715 C CA . LEU A 1 91 ? 24.370 1.444 -13.448 1.00 90.69 91 LEU A CA 1
ATOM 716 C C . LEU A 1 91 ? 24.048 1.664 -14.930 1.00 90.69 91 LEU A C 1
ATOM 718 O O . LEU A 1 91 ? 24.622 0.989 -15.786 1.00 90.69 91 LEU A O 1
ATOM 722 N N . HIS A 1 92 ? 23.128 2.577 -15.250 1.00 90.62 92 HIS A N 1
ATOM 723 C CA . HIS A 1 92 ? 22.771 2.854 -16.630 1.00 90.62 92 HIS A CA 1
ATOM 724 C C . HIS A 1 92 ? 23.964 3.418 -17.402 1.00 90.62 92 HIS A C 1
ATOM 726 O O . HIS A 1 92 ? 24.560 4.420 -17.012 1.00 90.62 92 HIS A O 1
ATOM 732 N N . LYS A 1 93 ? 24.271 2.794 -18.540 1.00 88.44 93 LYS A N 1
ATOM 733 C CA . LYS A 1 93 ? 25.226 3.311 -19.518 1.00 88.44 93 LYS A CA 1
ATOM 734 C C . LYS A 1 93 ? 24.450 3.696 -20.763 1.00 88.44 93 LYS A C 1
ATOM 736 O O . LYS A 1 93 ? 23.910 2.832 -21.450 1.00 88.44 93 LYS A O 1
ATOM 741 N N . CYS A 1 94 ? 24.372 4.993 -21.026 1.00 84.12 94 CYS A N 1
ATOM 742 C CA . CYS A 1 94 ? 23.706 5.484 -22.215 1.00 84.12 94 CYS A CA 1
ATOM 743 C C . CYS A 1 94 ? 24.648 5.341 -23.415 1.00 84.12 94 CYS A C 1
ATOM 745 O O . CYS A 1 94 ? 25.764 5.852 -23.392 1.00 84.12 94 CYS A O 1
ATOM 747 N N . ASN A 1 95 ? 24.195 4.676 -24.478 1.00 77.38 95 ASN A N 1
ATOM 748 C CA . ASN A 1 95 ? 24.975 4.557 -25.714 1.00 77.38 95 ASN A CA 1
ATOM 749 C C . ASN A 1 95 ? 25.026 5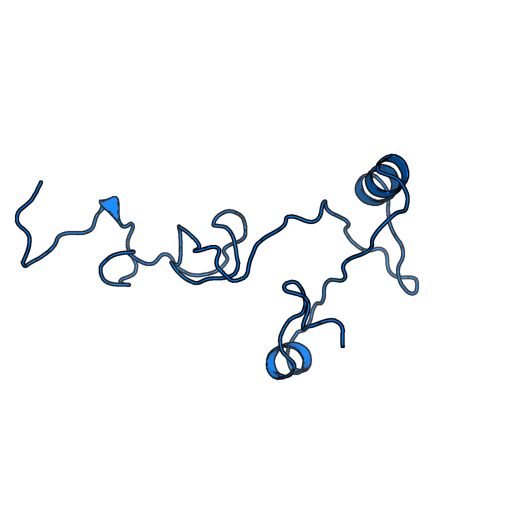.877 -26.507 1.00 77.38 95 ASN A C 1
ATOM 751 O O . ASN A 1 95 ? 25.832 6.005 -27.424 1.00 77.38 95 ASN A O 1
ATOM 755 N N . THR A 1 96 ? 24.169 6.849 -26.172 1.00 76.19 96 THR A N 1
ATOM 756 C CA . THR A 1 96 ? 24.060 8.147 -26.859 1.00 76.19 96 THR A CA 1
ATOM 757 C C . THR A 1 96 ? 24.457 9.349 -25.998 1.00 76.19 96 THR A C 1
ATOM 759 O O . THR A 1 96 ? 24.791 10.392 -26.553 1.00 76.19 96 THR A O 1
ATOM 762 N N . CYS A 1 97 ? 24.466 9.229 -24.666 1.00 66.19 97 CYS A N 1
ATOM 763 C CA . CYS A 1 97 ? 24.893 10.297 -23.758 1.00 66.19 97 CYS A CA 1
ATOM 764 C C . CYS A 1 97 ? 26.204 9.919 -23.066 1.00 66.19 97 CYS A C 1
ATOM 766 O O . CYS A 1 97 ? 26.233 9.039 -22.212 1.00 66.19 97 CYS A O 1
ATOM 768 N N . SER A 1 98 ? 27.274 10.645 -23.392 1.00 59.38 98 SER A N 1
ATOM 769 C CA . SER A 1 98 ? 28.616 10.474 -22.814 1.00 59.38 98 SER A CA 1
ATOM 770 C C . SER A 1 98 ? 28.830 11.222 -21.491 1.00 59.38 98 SER A C 1
ATOM 772 O O . SER A 1 98 ? 29.970 11.513 -21.127 1.00 59.38 98 SER A O 1
ATOM 774 N N . THR A 1 99 ? 27.769 11.609 -20.784 1.00 57.84 99 THR A N 1
ATOM 775 C CA . THR A 1 99 ? 27.913 12.392 -19.551 1.00 57.84 99 THR A CA 1
ATOM 776 C C . THR A 1 99 ? 28.140 11.446 -18.373 1.00 57.84 99 THR A C 1
ATOM 778 O O . THR A 1 99 ? 27.290 10.609 -18.083 1.00 57.84 99 THR A O 1
ATOM 781 N N . LYS A 1 100 ? 29.336 11.556 -17.779 1.00 47.41 100 LYS A N 1
ATOM 782 C CA . LYS A 1 100 ? 29.778 10.839 -16.575 1.00 47.41 100 LYS A CA 1
ATOM 783 C C . LYS A 1 100 ? 28.886 11.117 -15.373 1.00 47.41 100 LYS A C 1
ATOM 785 O O . LYS A 1 100 ? 28.445 12.281 -15.243 1.00 47.41 100 LYS A O 1
#

Sequence (100 aa):
IVGNPFWLTNEERRRQQTTGSVCIAFATEQEAQRAIHNKLYLLGISVRVEKMHSTPASTQCQNCQRFGHTEERCSNSMACKICAEPHPTYLHKCNTCSTK

Secondary structure (DSSP, 8-state):
-PPPPTTSPPHHHHHH-S--------SSHHHHHHHHHS-EEETTEEE---PPP---TTPBPTTT--BSS-GGG--SPP--TTT--SS-GGG---SS----

Organism: NCBI:txid706981